Protein AF-A0A0T5NN15-F1 (afdb_monomer_lite)

Structure (mmCIF, N/CA/C/O backbone):
data_AF-A0A0T5NN15-F1
#
_entry.id   AF-A0A0T5NN15-F1
#
loop_
_atom_site.group_PDB
_atom_site.id
_atom_site.type_symbol
_atom_site.label_atom_id
_atom_site.label_alt_id
_atom_site.label_comp_id
_atom_site.label_asym_id
_atom_site.label_entity_id
_atom_site.label_seq_id
_atom_site.pdbx_PDB_ins_code
_atom_site.Cartn_x
_atom_site.Cartn_y
_atom_site.Cartn_z
_atom_site.occupancy
_atom_site.B_iso_or_equiv
_atom_site.auth_seq_id
_atom_site.auth_comp_id
_atom_site.auth_asym_id
_atom_site.auth_atom_id
_atom_site.pdbx_PDB_model_num
ATOM 1 N N . GLN A 1 1 ? 19.867 -5.882 -7.058 1.00 59.53 1 GLN A N 1
ATOM 2 C CA . GLN A 1 1 ? 19.368 -6.448 -8.331 1.00 59.53 1 GLN A CA 1
ATOM 3 C C . GLN A 1 1 ? 19.672 -5.529 -9.510 1.00 59.53 1 GLN A C 1
ATOM 5 O O . GLN A 1 1 ? 20.314 -6.010 -10.427 1.00 59.53 1 GLN A O 1
ATOM 10 N N . VAL A 1 2 ? 19.344 -4.227 -9.465 1.00 67.62 2 VAL A N 1
ATOM 11 C CA . VAL A 1 2 ? 19.703 -3.269 -10.540 1.00 67.62 2 VAL A CA 1
ATOM 12 C C . VAL A 1 2 ? 21.217 -3.220 -10.802 1.00 67.62 2 VAL A C 1
ATOM 14 O O . VAL A 1 2 ? 21.625 -3.383 -11.940 1.00 67.62 2 VAL A O 1
ATOM 17 N N . ALA A 1 3 ? 22.062 -3.150 -9.765 1.00 70.94 3 ALA A N 1
ATOM 18 C CA . ALA A 1 3 ? 23.525 -3.160 -9.937 1.00 70.94 3 ALA A CA 1
ATOM 19 C C . ALA A 1 3 ? 24.061 -4.387 -10.709 1.00 70.94 3 ALA A C 1
ATOM 21 O O . ALA A 1 3 ? 24.913 -4.236 -11.567 1.00 70.94 3 ALA A O 1
ATOM 22 N N . ALA A 1 4 ? 23.504 -5.583 -10.485 1.00 77.62 4 ALA A N 1
ATOM 23 C CA . ALA A 1 4 ? 23.902 -6.787 -11.224 1.00 77.62 4 ALA A CA 1
ATOM 24 C C . ALA A 1 4 ? 23.388 -6.796 -12.678 1.00 77.62 4 ALA A C 1
ATOM 26 O O . ALA A 1 4 ? 23.944 -7.481 -13.529 1.00 77.62 4 ALA A O 1
ATOM 27 N N . ALA A 1 5 ? 22.319 -6.045 -12.970 1.00 81.50 5 ALA A N 1
ATOM 28 C CA . ALA A 1 5 ? 21.825 -5.864 -14.331 1.00 81.50 5 ALA A CA 1
ATOM 29 C C . ALA A 1 5 ? 22.724 -4.923 -15.145 1.00 81.50 5 ALA A C 1
ATOM 31 O O . ALA A 1 5 ? 22.755 -5.052 -16.361 1.00 81.50 5 ALA A O 1
ATOM 32 N N . HIS A 1 6 ? 23.468 -4.022 -14.491 1.00 86.56 6 HIS A N 1
ATOM 33 C CA . HIS A 1 6 ? 24.461 -3.176 -15.152 1.00 86.56 6 HIS A CA 1
ATOM 34 C C . HIS A 1 6 ? 25.596 -4.007 -15.763 1.00 86.56 6 HIS A C 1
ATOM 36 O O . HIS A 1 6 ? 26.000 -3.768 -16.896 1.00 86.56 6 HIS A O 1
ATOM 42 N N . ASP A 1 7 ? 26.064 -5.023 -15.034 1.00 87.06 7 ASP A N 1
ATOM 43 C CA . ASP A 1 7 ? 27.229 -5.837 -15.407 1.00 87.06 7 ASP A CA 1
ATOM 44 C C . ASP A 1 7 ? 27.015 -6.687 -16.671 1.00 87.06 7 ASP A C 1
ATOM 46 O O . ASP A 1 7 ? 27.976 -7.165 -17.270 1.00 87.06 7 ASP A O 1
ATOM 50 N N . VAL A 1 8 ? 25.759 -6.883 -17.084 1.00 90.06 8 VAL A N 1
ATOM 51 C CA . VAL A 1 8 ? 25.386 -7.646 -18.287 1.00 90.06 8 VAL A CA 1
ATOM 52 C C . VAL A 1 8 ? 25.001 -6.755 -19.472 1.00 90.06 8 VAL A C 1
ATOM 54 O O . VAL A 1 8 ? 24.605 -7.277 -20.516 1.00 90.06 8 VAL A O 1
ATOM 57 N N . LEU A 1 9 ? 25.074 -5.427 -19.322 1.00 92.44 9 LEU A N 1
ATOM 58 C CA . LEU A 1 9 ? 24.814 -4.487 -20.412 1.00 92.44 9 LEU A CA 1
ATOM 59 C C . LEU A 1 9 ? 25.989 -4.467 -21.388 1.00 92.44 9 LEU A C 1
ATOM 61 O O . LEU A 1 9 ? 27.152 -4.437 -20.983 1.00 92.44 9 LEU A O 1
ATOM 65 N N . ASP A 1 10 ? 25.685 -4.394 -22.683 1.00 92.75 10 ASP A N 1
ATOM 66 C CA . ASP A 1 10 ? 26.696 -4.052 -23.676 1.00 92.75 10 ASP A CA 1
ATOM 67 C C . ASP A 1 10 ? 27.051 -2.562 -23.564 1.00 92.75 10 ASP A C 1
ATOM 69 O O . ASP A 1 10 ? 26.362 -1.676 -24.080 1.00 92.75 10 ASP A O 1
ATOM 73 N N . LEU A 1 11 ? 28.143 -2.296 -22.847 1.00 93.31 11 LEU A N 1
ATOM 74 C CA . LEU A 1 11 ? 28.740 -0.972 -22.683 1.00 93.31 11 LEU A CA 1
ATOM 75 C C . LEU A 1 11 ? 30.001 -0.802 -23.541 1.00 93.31 11 LEU A C 1
ATOM 77 O O . LEU A 1 11 ? 30.737 0.161 -23.354 1.00 93.31 11 LEU A O 1
ATOM 81 N N . SER A 1 12 ? 30.253 -1.693 -24.511 1.00 90.38 12 SER A N 1
ATOM 82 C CA . SER A 1 12 ? 31.445 -1.633 -25.378 1.00 90.38 12 SER A CA 1
ATOM 83 C C . SER A 1 12 ? 31.524 -0.363 -26.239 1.00 90.38 12 SER A C 1
ATOM 85 O O . SER A 1 12 ? 32.580 -0.029 -26.781 1.00 90.38 12 SER A O 1
ATOM 87 N N . TRP A 1 13 ? 30.407 0.358 -26.360 1.00 92.31 13 TRP A N 1
ATOM 88 C CA . TRP A 1 13 ? 30.304 1.650 -27.032 1.00 92.31 13 TRP A CA 1
ATOM 89 C C . TRP A 1 13 ? 30.813 2.831 -26.181 1.00 92.31 13 TRP A C 1
ATOM 91 O O . TRP A 1 13 ? 31.181 3.855 -26.759 1.00 92.31 13 TRP A O 1
ATOM 101 N N . LEU A 1 14 ? 30.876 2.694 -24.848 1.00 89.81 14 LEU A N 1
ATOM 102 C CA . LEU A 1 14 ? 31.421 3.677 -23.896 1.00 89.81 14 LEU A CA 1
ATOM 103 C C . LEU A 1 14 ? 32.935 3.487 -23.729 1.00 89.81 14 LEU A C 1
ATOM 105 O O . LEU A 1 14 ? 33.435 3.136 -22.663 1.00 89.81 14 LEU A O 1
ATOM 109 N N . ASP A 1 15 ? 33.671 3.675 -24.817 1.00 88.00 15 ASP A N 1
ATOM 110 C CA . ASP A 1 15 ? 35.131 3.625 -24.813 1.00 88.00 15 ASP A CA 1
ATOM 111 C C . ASP A 1 15 ? 35.695 5.050 -24.750 1.00 88.00 15 ASP A C 1
ATOM 113 O O . ASP A 1 15 ? 35.741 5.752 -25.765 1.00 88.00 15 ASP A O 1
ATOM 117 N N . ASP A 1 16 ? 36.133 5.474 -23.560 1.00 85.75 16 ASP A N 1
ATOM 118 C CA . ASP A 1 16 ? 36.676 6.818 -23.293 1.00 85.75 16 ASP A CA 1
ATOM 119 C C . ASP A 1 16 ? 37.936 7.149 -24.111 1.00 85.75 16 ASP A C 1
ATOM 121 O O . ASP A 1 16 ? 38.346 8.308 -24.190 1.00 85.75 16 ASP A O 1
ATOM 125 N N . THR A 1 17 ? 38.550 6.153 -24.756 1.00 90.62 17 THR A N 1
ATOM 126 C CA . THR A 1 17 ? 39.680 6.371 -25.667 1.00 90.62 17 THR A CA 1
ATOM 127 C C . THR A 1 17 ? 39.247 6.825 -27.066 1.00 90.62 17 THR A C 1
ATOM 129 O O . THR A 1 17 ? 40.083 7.287 -27.847 1.00 90.62 17 THR A O 1
ATOM 132 N N . ARG A 1 18 ? 37.949 6.734 -27.394 1.00 89.94 18 ARG A N 1
ATOM 133 C CA . ARG A 1 18 ? 37.384 7.132 -28.692 1.00 89.94 18 ARG A CA 1
ATOM 134 C C . ARG A 1 18 ? 36.790 8.540 -28.657 1.00 89.94 18 ARG A C 1
ATOM 136 O O . ARG A 1 18 ? 36.229 8.949 -27.641 1.00 89.94 18 ARG A O 1
ATOM 143 N N . PRO A 1 19 ? 36.813 9.269 -29.787 1.00 93.38 19 PRO A N 1
ATOM 144 C CA . PRO A 1 19 ? 36.055 10.505 -29.931 1.00 93.38 19 PRO A CA 1
ATOM 145 C C . PRO A 1 19 ? 34.551 10.296 -29.666 1.00 93.38 19 PRO A C 1
ATOM 147 O O . PRO A 1 19 ? 33.997 9.272 -30.077 1.00 93.38 19 PRO A O 1
ATOM 150 N N . PRO A 1 20 ? 33.837 11.286 -29.092 1.00 92.69 20 PRO A N 1
ATOM 151 C CA . PRO A 1 20 ? 32.401 11.168 -28.806 1.00 92.69 20 PRO A CA 1
ATOM 152 C C . PRO A 1 20 ? 31.530 10.811 -30.023 1.00 92.69 20 PRO A C 1
ATOM 154 O O . PRO A 1 20 ? 30.534 10.101 -29.896 1.00 92.69 20 PRO A O 1
ATOM 157 N N . ALA A 1 21 ? 31.907 11.271 -31.221 1.00 93.62 21 ALA A N 1
ATOM 158 C CA . ALA A 1 21 ? 31.198 10.937 -32.458 1.00 93.62 21 ALA A CA 1
ATOM 159 C C . ALA A 1 21 ? 31.269 9.434 -32.788 1.00 93.62 21 ALA A C 1
ATOM 161 O O . ALA A 1 21 ? 30.279 8.849 -33.233 1.00 93.62 21 ALA A O 1
ATOM 162 N N . ASP A 1 22 ? 32.410 8.803 -32.510 1.00 93.94 22 ASP A N 1
ATOM 163 C CA . ASP A 1 22 ? 32.638 7.382 -32.772 1.00 93.94 22 ASP A CA 1
ATOM 164 C C . ASP A 1 22 ? 31.964 6.507 -31.708 1.00 93.94 22 ASP A C 1
ATOM 166 O O . ASP A 1 22 ? 31.402 5.462 -32.039 1.00 93.94 22 ASP A O 1
ATOM 170 N N . GLN A 1 23 ? 31.924 6.963 -30.449 1.00 93.44 23 GLN A N 1
ATOM 171 C CA . GLN A 1 23 ? 31.110 6.336 -29.399 1.00 93.44 23 GLN A CA 1
ATOM 172 C C . GLN A 1 23 ? 29.620 6.348 -29.774 1.00 93.44 23 GLN A C 1
ATOM 174 O O . GLN A 1 23 ? 28.932 5.332 -29.665 1.00 93.44 23 GLN A O 1
ATOM 179 N N . PHE A 1 24 ? 29.117 7.473 -30.295 1.00 92.19 24 PHE A N 1
ATOM 180 C CA . PHE A 1 24 ? 27.730 7.573 -30.750 1.00 92.19 24 PHE A CA 1
ATOM 181 C C . PHE A 1 24 ? 27.438 6.662 -31.951 1.00 92.19 24 PHE A C 1
ATOM 183 O O . PHE A 1 24 ? 26.386 6.019 -32.003 1.00 92.19 24 PHE A O 1
ATOM 190 N N . ALA A 1 25 ? 28.361 6.566 -32.912 1.00 94.50 25 ALA A N 1
ATOM 191 C CA . ALA A 1 25 ? 28.234 5.638 -34.032 1.00 94.50 25 ALA A CA 1
ATOM 192 C C . ALA A 1 25 ? 28.196 4.174 -33.556 1.00 94.50 25 ALA A C 1
ATOM 194 O O . ALA A 1 25 ? 27.350 3.407 -34.022 1.00 94.50 25 ALA A O 1
ATOM 195 N N . ALA A 1 26 ? 29.043 3.810 -32.587 1.00 94.25 26 ALA A N 1
ATOM 196 C CA . ALA A 1 26 ? 29.055 2.487 -31.966 1.00 94.25 26 ALA A CA 1
ATOM 197 C C . ALA A 1 26 ? 27.744 2.188 -31.220 1.00 94.25 26 ALA A C 1
ATOM 199 O O . ALA A 1 26 ? 27.139 1.142 -31.444 1.00 94.25 26 ALA A O 1
ATOM 200 N N . PHE A 1 27 ? 27.227 3.137 -30.432 1.00 94.44 27 PHE A N 1
ATOM 201 C CA . PHE A 1 27 ? 25.912 3.010 -29.797 1.00 94.44 27 PHE A CA 1
ATOM 202 C C . PHE A 1 27 ? 24.796 2.806 -30.833 1.00 94.44 27 PHE A C 1
ATOM 204 O O . PHE A 1 27 ? 23.925 1.948 -30.679 1.00 94.44 27 PHE A O 1
ATOM 211 N N . ARG A 1 28 ? 24.815 3.566 -31.938 1.00 95.19 28 ARG A N 1
ATOM 212 C CA . ARG A 1 28 ? 23.830 3.406 -33.019 1.00 95.19 28 ARG A CA 1
ATOM 213 C C . ARG A 1 28 ? 23.911 2.042 -33.696 1.00 95.19 28 ARG A C 1
ATOM 215 O O . ARG A 1 28 ? 22.869 1.582 -34.164 1.00 95.19 28 ARG A O 1
ATOM 222 N N . ALA A 1 29 ? 25.080 1.414 -33.735 1.00 95.75 29 ALA A N 1
ATOM 223 C CA . ALA A 1 29 ? 25.272 0.093 -34.319 1.00 95.75 29 ALA A CA 1
ATOM 224 C C . ALA A 1 29 ? 24.745 -1.054 -33.438 1.00 95.75 29 ALA A C 1
ATOM 226 O O . ALA A 1 29 ? 24.512 -2.137 -33.967 1.00 95.75 29 ALA A O 1
ATOM 227 N N . LEU A 1 30 ? 24.501 -0.822 -32.140 1.00 96.00 30 LEU A N 1
ATOM 228 C CA . LEU A 1 30 ? 23.923 -1.836 -31.252 1.00 96.00 30 LEU A CA 1
ATOM 229 C C . LEU A 1 30 ? 22.570 -2.341 -31.760 1.00 96.00 30 LEU A C 1
ATOM 231 O O . LEU A 1 30 ? 21.756 -1.580 -32.305 1.00 96.00 30 LEU A O 1
ATOM 235 N N . GLU A 1 31 ? 22.290 -3.614 -31.501 1.00 95.75 31 GLU A N 1
ATOM 236 C CA . GLU A 1 31 ? 20.989 -4.202 -31.792 1.00 95.75 31 GLU A CA 1
ATOM 237 C C . GLU A 1 31 ? 19.871 -3.536 -30.978 1.00 95.75 31 GLU A C 1
ATOM 239 O O . GLU A 1 31 ? 20.080 -2.983 -29.894 1.00 95.75 31 GLU A O 1
ATOM 244 N N . ALA A 1 32 ? 18.643 -3.601 -31.498 1.00 94.44 32 ALA A N 1
ATOM 245 C CA . ALA A 1 32 ? 17.480 -3.023 -30.828 1.00 94.44 32 ALA A CA 1
ATOM 246 C C . ALA A 1 32 ? 17.258 -3.615 -29.422 1.00 94.44 32 ALA A C 1
ATOM 248 O O . ALA A 1 32 ? 16.868 -2.883 -28.514 1.00 94.44 32 ALA A O 1
ATOM 249 N N . GLY A 1 33 ? 17.554 -4.907 -29.231 1.00 93.19 33 GLY A N 1
ATOM 250 C CA . GLY A 1 33 ? 17.464 -5.576 -27.931 1.00 93.19 33 GLY A CA 1
ATOM 251 C C . GLY A 1 33 ? 18.443 -5.014 -26.896 1.00 93.19 33 GLY A C 1
ATOM 252 O O . GLY A 1 33 ? 18.042 -4.750 -25.766 1.00 93.19 33 GLY A O 1
ATOM 253 N N . GLU A 1 34 ? 19.693 -4.750 -27.283 1.00 94.56 34 GLU A N 1
ATOM 254 C CA . GLU A 1 34 ? 20.700 -4.171 -26.380 1.00 94.56 34 GLU A CA 1
ATOM 255 C C . GLU A 1 34 ? 20.353 -2.730 -25.999 1.00 94.56 34 GLU A C 1
ATOM 257 O O . GLU A 1 34 ? 20.391 -2.361 -24.826 1.00 94.56 34 GLU A O 1
ATOM 262 N N . LYS A 1 35 ? 19.876 -1.933 -26.962 1.00 94.88 35 LYS A N 1
ATOM 263 C CA . LYS A 1 35 ? 19.347 -0.590 -26.677 1.00 94.88 35 LYS A CA 1
ATOM 264 C C . LYS A 1 35 ? 18.154 -0.633 -25.721 1.00 94.88 35 LYS A C 1
ATOM 266 O O . LYS A 1 35 ? 18.071 0.196 -24.818 1.00 94.88 35 LYS A O 1
ATOM 271 N N . ALA A 1 36 ? 17.248 -1.599 -25.883 1.00 93.69 36 ALA A N 1
ATOM 272 C CA . ALA A 1 36 ? 16.104 -1.762 -24.990 1.00 93.69 36 ALA A CA 1
ATOM 273 C C . ALA A 1 36 ? 16.536 -2.112 -23.556 1.00 93.69 36 ALA A C 1
ATOM 275 O O . ALA A 1 36 ? 15.977 -1.558 -22.612 1.00 93.69 36 ALA A O 1
ATOM 276 N N . LYS A 1 37 ? 17.561 -2.958 -23.377 1.00 93.00 37 LYS A N 1
ATOM 277 C CA . LYS A 1 37 ? 18.136 -3.250 -22.051 1.00 93.00 37 LYS A CA 1
ATOM 278 C C . LYS A 1 37 ? 18.735 -2.004 -21.398 1.00 93.00 37 LYS A C 1
ATOM 280 O O . LYS A 1 37 ? 18.502 -1.785 -20.212 1.00 93.00 37 LYS A O 1
ATOM 285 N N . LEU A 1 38 ? 19.447 -1.168 -22.162 1.00 92.75 38 LEU A N 1
ATOM 286 C CA . LEU A 1 38 ? 20.002 0.099 -21.665 1.00 92.75 38 LEU A CA 1
ATOM 287 C C . LEU A 1 38 ? 18.895 1.053 -21.190 1.00 92.75 38 LEU A C 1
ATOM 289 O O . LEU A 1 38 ? 18.995 1.613 -20.100 1.00 92.75 38 LEU A O 1
ATOM 293 N N . VAL A 1 39 ? 17.813 1.196 -21.965 1.00 92.44 39 VAL A N 1
ATOM 294 C CA . VAL A 1 39 ? 16.647 2.010 -21.572 1.00 92.44 39 VAL A CA 1
ATOM 295 C C . VAL A 1 39 ? 15.973 1.430 -20.330 1.00 92.44 39 VAL A C 1
ATOM 297 O O . VAL A 1 39 ? 15.722 2.166 -19.382 1.00 92.44 39 VAL A O 1
ATOM 300 N N . ALA A 1 40 ? 15.737 0.116 -20.295 1.00 89.75 40 ALA A N 1
ATOM 301 C CA . ALA A 1 40 ? 15.130 -0.549 -19.146 1.00 89.75 40 ALA A CA 1
ATOM 302 C C . ALA A 1 40 ? 15.969 -0.369 -17.872 1.00 89.75 40 ALA A C 1
ATOM 304 O O . ALA A 1 40 ? 15.417 -0.076 -16.814 1.00 89.75 40 ALA A O 1
ATOM 305 N N . TYR A 1 41 ? 17.297 -0.482 -17.969 1.00 89.75 41 TYR A N 1
ATOM 306 C CA . TYR A 1 41 ? 18.205 -0.222 -16.854 1.00 89.75 41 TYR A CA 1
ATOM 307 C C . TYR A 1 41 ? 18.155 1.241 -16.403 1.00 89.75 41 TYR A C 1
ATOM 309 O O . TYR A 1 41 ? 18.083 1.503 -15.203 1.00 89.75 41 TYR A O 1
ATOM 317 N N . ALA A 1 42 ? 18.165 2.194 -17.341 1.00 87.94 42 ALA A N 1
ATOM 318 C CA . ALA A 1 42 ? 18.073 3.615 -17.021 1.00 87.94 42 ALA A CA 1
ATOM 319 C C . ALA A 1 42 ? 16.757 3.935 -16.297 1.00 87.94 42 ALA A C 1
ATOM 321 O O . ALA A 1 42 ? 16.787 4.555 -15.239 1.00 87.94 42 ALA A O 1
ATOM 322 N N . THR A 1 43 ? 15.622 3.435 -16.797 1.00 86.19 43 THR A N 1
ATOM 323 C CA . THR A 1 43 ? 14.309 3.574 -16.147 1.00 86.19 43 THR A CA 1
ATOM 324 C C . THR A 1 43 ? 14.269 2.885 -14.782 1.00 86.19 43 THR A C 1
ATOM 326 O O . THR A 1 43 ? 13.794 3.466 -13.814 1.00 86.19 43 THR A O 1
ATOM 329 N N . ALA A 1 44 ? 14.813 1.673 -14.647 1.00 83.88 44 ALA A N 1
ATOM 330 C CA . ALA A 1 44 ? 14.883 0.996 -13.351 1.00 83.88 44 ALA A CA 1
ATOM 331 C C . ALA A 1 44 ? 15.773 1.759 -12.355 1.00 83.88 44 ALA A C 1
ATOM 333 O O . ALA A 1 44 ? 15.475 1.813 -11.165 1.00 83.88 44 ALA A O 1
ATOM 334 N N . SER A 1 45 ? 16.837 2.406 -12.827 1.00 81.81 45 SER A N 1
ATOM 335 C CA . SER A 1 45 ? 17.730 3.213 -11.989 1.00 81.81 45 SER A CA 1
ATOM 336 C C . SER A 1 45 ? 17.075 4.499 -11.478 1.00 81.81 45 SER A C 1
ATOM 338 O O . SER A 1 45 ? 17.538 5.049 -10.482 1.00 81.81 45 SER A O 1
ATOM 340 N N . THR A 1 46 ? 15.978 4.960 -12.093 1.00 77.44 46 THR A N 1
ATOM 341 C CA . THR A 1 46 ? 15.164 6.055 -11.537 1.00 77.44 46 THR A CA 1
ATOM 342 C C . THR A 1 46 ? 14.157 5.576 -10.490 1.00 77.44 46 THR A C 1
ATOM 344 O O . THR A 1 46 ? 13.494 6.400 -9.868 1.00 77.44 46 THR A O 1
ATOM 347 N N . THR A 1 47 ? 14.020 4.262 -10.277 1.00 74.75 47 THR A N 1
ATOM 348 C CA . THR A 1 47 ? 13.167 3.695 -9.225 1.00 74.75 47 THR A CA 1
ATOM 349 C C . THR A 1 47 ? 13.990 3.467 -7.956 1.00 74.75 47 THR A C 1
ATOM 351 O O . THR A 1 47 ? 14.721 2.485 -7.834 1.00 74.75 47 THR A O 1
ATOM 354 N N . GLN A 1 48 ? 13.916 4.390 -6.992 1.00 68.94 48 GLN A N 1
ATOM 355 C CA . GLN A 1 48 ? 14.556 4.213 -5.686 1.00 68.94 48 GLN A CA 1
ATOM 356 C C . GLN A 1 48 ? 13.533 3.735 -4.653 1.00 68.94 48 GLN A C 1
ATOM 358 O O . GLN A 1 48 ? 12.492 4.352 -4.436 1.00 68.94 48 GLN A O 1
ATOM 363 N N . SER A 1 49 ? 13.843 2.637 -3.962 1.00 64.75 49 SER A N 1
ATOM 364 C CA . SER A 1 49 ? 13.059 2.199 -2.810 1.00 64.75 49 SER A CA 1
ATOM 365 C C . SER A 1 49 ? 13.363 3.097 -1.608 1.00 64.75 49 SER A C 1
ATOM 367 O O . SER A 1 49 ? 14.416 2.964 -0.983 1.00 64.75 49 SER A O 1
ATOM 369 N N . CYS A 1 50 ? 12.446 3.992 -1.258 1.00 64.81 50 CYS A N 1
ATOM 370 C CA . CYS A 1 50 ? 12.475 4.741 0.001 1.00 64.81 50 CYS A CA 1
ATOM 371 C C . CYS A 1 50 ? 11.176 4.534 0.795 1.00 64.81 50 CYS A C 1
ATOM 373 O O . CYS A 1 50 ? 10.122 4.258 0.215 1.00 64.81 50 CYS A O 1
ATOM 375 N N . PHE A 1 51 ? 11.283 4.615 2.126 1.00 61.44 51 PHE A N 1
ATOM 376 C CA . PHE A 1 51 ? 10.161 4.453 3.062 1.00 61.44 51 PHE A CA 1
ATOM 377 C C . PHE A 1 51 ? 9.357 5.743 3.257 1.00 61.44 51 PHE A C 1
ATOM 379 O O . PHE A 1 51 ? 8.151 5.679 3.463 1.00 61.44 51 PHE A O 1
ATOM 386 N N . ALA A 1 52 ? 10.021 6.898 3.197 1.00 66.00 52 ALA A N 1
ATOM 387 C CA . ALA A 1 52 ? 9.387 8.208 3.214 1.00 66.00 52 ALA A CA 1
ATOM 388 C C . ALA A 1 52 ? 9.419 8.753 1.786 1.00 66.00 52 ALA A C 1
ATOM 390 O O . ALA A 1 52 ? 10.481 9.156 1.310 1.00 66.00 52 ALA A O 1
ATOM 391 N N . ARG A 1 53 ? 8.276 8.681 1.100 1.00 68.94 53 ARG A N 1
ATOM 392 C CA . ARG A 1 53 ? 8.104 9.189 -0.263 1.00 68.94 53 ARG A CA 1
ATOM 393 C C . ARG A 1 53 ? 7.324 10.478 -0.243 1.00 68.94 53 ARG A C 1
ATOM 395 O O . ARG A 1 53 ? 6.336 10.595 0.480 1.00 68.94 53 ARG A O 1
ATOM 402 N N . ASP A 1 54 ? 7.766 11.414 -1.063 1.00 74.81 54 ASP A N 1
ATOM 403 C CA . ASP A 1 54 ? 7.004 12.612 -1.361 1.00 74.81 54 ASP A CA 1
ATOM 404 C C . ASP A 1 54 ? 6.211 12.354 -2.640 1.00 74.81 54 ASP A C 1
ATOM 406 O O . ASP A 1 54 ? 6.770 12.014 -3.684 1.00 74.81 54 ASP A O 1
ATOM 410 N N . ARG A 1 55 ? 4.889 12.516 -2.573 1.00 71.94 55 ARG A N 1
ATOM 411 C CA . ARG A 1 55 ? 4.007 12.137 -3.681 1.00 71.94 55 ARG A CA 1
ATOM 412 C C . ARG A 1 55 ? 4.251 12.946 -4.960 1.00 71.94 55 ARG A C 1
ATOM 414 O O . ARG A 1 55 ? 3.947 12.456 -6.047 1.00 71.94 55 ARG A O 1
ATOM 421 N N . GLN A 1 56 ? 4.794 14.159 -4.845 1.00 74.31 56 GLN A N 1
ATOM 422 C CA . GLN A 1 56 ? 5.142 15.008 -5.985 1.00 74.31 56 GLN A CA 1
ATOM 423 C C . GLN A 1 56 ? 6.515 14.642 -6.552 1.00 74.31 56 GLN A C 1
ATOM 425 O O . GLN A 1 56 ? 6.669 14.534 -7.770 1.00 74.31 56 GLN A O 1
ATOM 430 N N . ARG A 1 57 ? 7.510 14.420 -5.686 1.00 73.69 57 ARG A N 1
ATOM 431 C CA . ARG A 1 57 ? 8.882 14.094 -6.109 1.00 73.69 57 ARG A CA 1
ATOM 432 C C . ARG A 1 57 ? 9.019 12.659 -6.621 1.00 73.69 57 ARG A C 1
ATOM 434 O O . ARG A 1 57 ? 9.764 12.438 -7.569 1.00 73.69 57 ARG A O 1
ATOM 441 N N . ASP A 1 58 ? 8.253 11.720 -6.068 1.00 76.44 58 ASP A N 1
ATOM 442 C CA . ASP A 1 58 ? 8.309 10.283 -6.371 1.00 76.44 58 ASP A CA 1
ATOM 443 C C . ASP A 1 58 ? 7.115 9.809 -7.229 1.00 76.44 58 ASP A C 1
ATOM 445 O O . ASP A 1 58 ? 6.676 8.658 -7.154 1.00 76.44 58 ASP A O 1
ATOM 449 N N . SER A 1 59 ? 6.566 10.701 -8.062 1.00 79.38 59 SER A N 1
ATOM 450 C CA . SER A 1 59 ? 5.339 10.466 -8.844 1.00 79.38 59 SER A CA 1
ATOM 451 C C . SER A 1 59 ? 5.384 9.217 -9.738 1.00 79.38 59 SER A C 1
ATOM 453 O O . SER A 1 59 ? 4.386 8.500 -9.833 1.00 79.38 59 SER A O 1
ATOM 455 N N . LEU A 1 60 ? 6.540 8.903 -10.336 1.00 80.50 60 LEU A N 1
ATOM 456 C CA . LEU A 1 60 ? 6.740 7.685 -11.133 1.00 80.50 60 LEU A CA 1
ATOM 457 C C . LEU A 1 60 ? 6.519 6.418 -10.300 1.00 80.50 60 LEU A C 1
ATOM 459 O O . LEU A 1 60 ? 5.840 5.498 -10.748 1.00 80.50 60 LEU A O 1
ATOM 463 N N . MET A 1 61 ? 7.068 6.375 -9.083 1.00 79.88 61 MET A N 1
ATOM 464 C CA . MET A 1 61 ? 6.927 5.213 -8.208 1.00 79.88 61 MET A CA 1
ATOM 465 C C . MET A 1 61 ? 5.480 5.014 -7.776 1.00 79.88 61 MET A C 1
ATOM 467 O O . MET A 1 61 ? 5.015 3.881 -7.742 1.00 79.88 61 MET A O 1
ATOM 471 N N . HIS A 1 62 ? 4.746 6.094 -7.513 1.00 79.75 62 HIS A N 1
ATOM 472 C CA . HIS A 1 62 ? 3.323 5.988 -7.203 1.00 79.75 62 HIS A CA 1
ATOM 473 C C . HIS A 1 62 ? 2.481 5.533 -8.394 1.00 79.75 62 HIS A C 1
ATOM 475 O O . HIS A 1 62 ? 1.576 4.723 -8.214 1.00 79.75 62 HIS A O 1
ATOM 481 N N . ALA A 1 63 ? 2.774 6.013 -9.605 1.00 82.81 63 ALA A N 1
ATOM 482 C CA . ALA A 1 63 ? 2.099 5.531 -10.809 1.00 82.81 63 ALA A CA 1
ATOM 483 C C . ALA A 1 63 ? 2.359 4.031 -11.028 1.00 82.81 63 ALA A C 1
ATOM 485 O O . ALA A 1 63 ? 1.431 3.273 -11.297 1.00 82.81 63 ALA A O 1
ATOM 486 N N . PHE A 1 64 ? 3.603 3.595 -10.823 1.00 82.94 64 PHE A N 1
ATOM 487 C CA . PHE A 1 64 ? 3.999 2.193 -10.922 1.00 82.94 64 PHE A CA 1
ATOM 488 C C . PHE A 1 64 ? 3.328 1.313 -9.856 1.00 82.94 64 PHE A C 1
ATOM 490 O O . PHE A 1 64 ? 2.852 0.224 -10.162 1.00 82.94 64 PHE A O 1
ATOM 497 N N . GLU A 1 65 ? 3.236 1.790 -8.612 1.00 81.31 65 GLU A N 1
ATOM 498 C CA . GLU A 1 65 ? 2.516 1.107 -7.529 1.00 81.31 65 GLU A CA 1
ATOM 499 C C . GLU A 1 65 ? 1.027 0.946 -7.837 1.00 81.31 65 GLU A C 1
ATOM 501 O O . GLU A 1 65 ? 0.478 -0.125 -7.595 1.00 81.31 65 GLU A O 1
ATOM 506 N N . ILE A 1 66 ? 0.385 1.976 -8.396 1.00 84.25 66 ILE A N 1
ATOM 507 C CA . ILE A 1 66 ? -1.015 1.914 -8.841 1.00 84.25 66 ILE A CA 1
ATOM 508 C C . ILE A 1 66 ? -1.195 0.862 -9.934 1.00 84.25 66 ILE A C 1
ATOM 510 O O . ILE A 1 66 ? -2.159 0.101 -9.898 1.00 84.25 66 ILE A O 1
ATOM 514 N N . GLU A 1 67 ? -0.286 0.825 -10.907 1.00 86.25 67 GLU A N 1
ATOM 515 C CA . GLU A 1 67 ? -0.376 -0.092 -12.042 1.00 86.25 67 GLU A CA 1
ATOM 516 C C . GLU A 1 67 ? -0.151 -1.551 -11.625 1.00 86.25 67 GLU A C 1
ATOM 518 O O . GLU A 1 67 ? -0.891 -2.440 -12.044 1.00 86.25 67 GLU A O 1
ATOM 523 N N . ILE A 1 68 ? 0.842 -1.804 -10.770 1.00 85.62 68 ILE A N 1
ATOM 524 C CA . ILE A 1 68 ? 1.206 -3.164 -10.346 1.00 85.62 68 ILE A CA 1
ATOM 525 C C . ILE A 1 68 ? 0.309 -3.682 -9.233 1.00 85.62 68 ILE A C 1
ATOM 527 O O . ILE A 1 68 ? 0.006 -4.874 -9.188 1.00 85.62 68 ILE A O 1
ATOM 531 N N . MET A 1 69 ? -0.084 -2.808 -8.313 1.00 84.69 69 MET A N 1
ATOM 532 C CA . MET A 1 69 ? -0.841 -3.161 -7.122 1.00 84.69 69 MET A CA 1
ATOM 533 C C . MET A 1 69 ? -2.050 -2.229 -6.982 1.00 84.69 69 MET A C 1
ATOM 535 O O . MET A 1 69 ? -2.118 -1.424 -6.050 1.00 84.69 69 MET A O 1
ATOM 539 N N . PRO A 1 70 ? -3.034 -2.337 -7.893 1.00 83.62 70 PRO A N 1
ATOM 540 C CA . PRO A 1 70 ? -4.215 -1.476 -7.877 1.00 83.62 70 PRO A CA 1
ATOM 541 C C . PRO A 1 70 ? -5.061 -1.672 -6.615 1.00 83.62 70 PRO A C 1
ATOM 543 O O . PRO A 1 70 ? -5.727 -0.738 -6.175 1.00 83.62 70 PRO A O 1
ATOM 546 N N . ASP A 1 71 ? -4.999 -2.865 -6.013 1.00 86.50 71 ASP A N 1
ATOM 547 C CA . ASP A 1 71 ? -5.638 -3.181 -4.741 1.00 86.50 71 ASP A CA 1
ATOM 548 C C . ASP A 1 71 ? -4.641 -3.816 -3.758 1.00 86.50 71 ASP A C 1
ATOM 550 O O . ASP A 1 71 ? -4.372 -5.018 -3.775 1.00 86.50 71 ASP A O 1
ATOM 554 N N . ILE A 1 72 ? -4.109 -2.992 -2.854 1.00 87.56 72 ILE A N 1
ATOM 555 C CA . ILE A 1 72 ? -3.265 -3.429 -1.733 1.00 87.56 72 ILE A CA 1
ATOM 556 C C . ILE A 1 72 ? -3.972 -4.471 -0.844 1.00 87.56 72 ILE A C 1
ATOM 558 O O . ILE A 1 72 ? -3.304 -5.336 -0.270 1.00 87.56 72 ILE A O 1
ATOM 562 N N . ARG A 1 73 ? -5.311 -4.442 -0.730 1.00 90.25 73 ARG A N 1
ATOM 563 C CA . ARG A 1 73 ? -6.065 -5.360 0.141 1.00 90.25 73 ARG A CA 1
ATOM 564 C C . ARG A 1 73 ? -6.111 -6.783 -0.391 1.00 90.25 73 ARG A C 1
ATOM 566 O O . ARG A 1 73 ? -6.244 -7.701 0.415 1.00 90.25 73 ARG A O 1
ATOM 573 N N . ALA A 1 74 ? -5.885 -6.987 -1.688 1.00 89.62 74 ALA A N 1
ATOM 574 C CA . ALA A 1 74 ? -5.699 -8.318 -2.260 1.00 89.62 74 ALA A CA 1
ATOM 575 C C . ALA A 1 74 ? -4.417 -9.016 -1.758 1.00 89.62 74 ALA A C 1
ATOM 577 O O . ALA A 1 74 ? -4.325 -10.243 -1.796 1.00 89.62 74 ALA A O 1
ATOM 578 N N . HIS A 1 75 ? -3.430 -8.252 -1.275 1.00 88.50 75 HIS A N 1
ATOM 579 C CA . HIS A 1 75 ? -2.108 -8.763 -0.893 1.00 88.50 75 HIS A CA 1
ATOM 580 C C . HIS A 1 75 ? -1.765 -8.565 0.585 1.00 88.50 75 HIS A C 1
ATOM 582 O O . HIS A 1 75 ? -0.814 -9.168 1.085 1.00 88.50 75 HIS A O 1
ATOM 588 N N . TRP A 1 76 ? -2.517 -7.726 1.296 1.00 92.00 76 TRP A N 1
ATOM 589 C CA . TRP A 1 76 ? -2.234 -7.377 2.680 1.00 92.00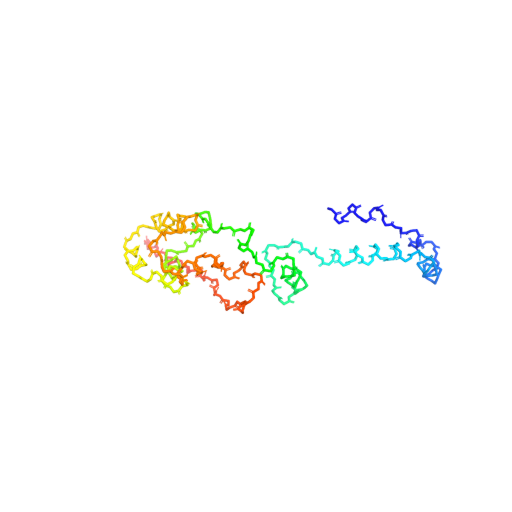 76 TRP A CA 1
ATOM 590 C C . TRP A 1 76 ? -3.507 -7.169 3.500 1.00 92.00 76 TRP A C 1
ATOM 592 O O . TRP A 1 76 ? -4.447 -6.512 3.050 1.00 92.00 76 TRP A O 1
ATOM 602 N N . THR A 1 77 ? -3.485 -7.658 4.745 1.00 94.00 77 THR A N 1
ATOM 603 C CA . THR A 1 77 ? -4.568 -7.494 5.722 1.00 94.00 77 THR A CA 1
ATOM 604 C C . THR A 1 77 ? -4.095 -6.768 6.984 1.00 94.00 77 THR A C 1
ATOM 606 O O . THR A 1 77 ? -3.090 -7.181 7.574 1.00 94.00 77 THR A O 1
ATOM 609 N N . PRO A 1 78 ? -4.808 -5.704 7.423 1.00 95.25 78 PRO A N 1
ATOM 610 C CA . PRO A 1 78 ? -4.567 -5.056 8.707 1.00 95.25 78 PRO A CA 1
ATOM 611 C C . PRO A 1 78 ? -4.609 -6.049 9.869 1.00 95.25 78 PRO A C 1
ATOM 613 O O . PRO A 1 78 ? -5.460 -6.931 9.913 1.00 95.25 78 PRO A O 1
ATOM 616 N N . ASN A 1 79 ? -3.710 -5.885 10.835 1.00 96.06 79 ASN A N 1
ATOM 617 C CA . ASN A 1 79 ? -3.614 -6.765 11.998 1.00 96.06 79 ASN A CA 1
ATOM 618 C C . ASN A 1 79 ? -3.170 -5.993 13.247 1.00 96.06 79 ASN A C 1
ATOM 620 O O . ASN A 1 79 ? -2.879 -4.791 13.200 1.00 96.06 79 ASN A O 1
ATOM 624 N N . ALA A 1 80 ? -3.063 -6.693 14.373 1.00 97.25 80 ALA A N 1
ATOM 625 C CA . ALA A 1 80 ? -2.652 -6.116 15.646 1.00 97.25 80 ALA A CA 1
ATOM 626 C C . ALA A 1 80 ? -1.321 -5.343 15.573 1.00 97.25 80 ALA A C 1
ATOM 628 O O . ALA A 1 80 ? -1.165 -4.337 16.268 1.00 97.25 80 ALA A O 1
ATOM 629 N N . ALA A 1 81 ? -0.356 -5.759 14.743 1.00 96.81 81 ALA A N 1
ATOM 630 C CA . ALA A 1 81 ? 0.931 -5.069 14.620 1.00 96.81 81 ALA A CA 1
ATOM 631 C C . ALA A 1 81 ? 0.783 -3.664 14.012 1.00 96.81 81 ALA A C 1
ATOM 633 O O . ALA A 1 81 ? 1.498 -2.744 14.418 1.00 96.81 81 ALA A O 1
ATOM 634 N N . LEU A 1 82 ? -0.167 -3.483 13.088 1.00 95.31 82 LEU A N 1
ATOM 635 C CA . LEU A 1 82 ? -0.557 -2.169 12.582 1.00 95.31 82 LEU A CA 1
ATOM 636 C C . LEU A 1 82 ? -1.304 -1.378 13.662 1.00 95.31 82 LEU A C 1
ATOM 638 O O . LEU A 1 82 ? -0.871 -0.291 14.040 1.00 95.31 82 LEU A O 1
ATOM 642 N N . PHE A 1 83 ? -2.400 -1.928 14.191 1.00 96.62 83 PHE A N 1
ATOM 643 C CA . PHE A 1 83 ? -3.298 -1.201 15.094 1.00 96.62 83 PHE A CA 1
ATOM 644 C C . PHE A 1 83 ? -2.625 -0.767 16.403 1.00 96.62 83 PHE A C 1
ATOM 646 O O . PHE A 1 83 ? -2.961 0.278 16.962 1.00 96.62 83 PHE A O 1
ATOM 653 N N . ASN A 1 84 ? -1.616 -1.507 16.874 1.00 97.12 84 ASN A N 1
ATOM 654 C CA . ASN A 1 84 ? -0.822 -1.108 18.035 1.00 97.12 84 ASN A CA 1
ATOM 655 C C . ASN A 1 84 ? -0.095 0.233 17.847 1.00 97.12 84 ASN A C 1
ATOM 657 O O . ASN A 1 84 ? 0.164 0.922 18.839 1.00 97.12 84 ASN A O 1
ATOM 661 N N . ARG A 1 85 ? 0.177 0.649 16.604 1.00 95.31 85 ARG A N 1
ATOM 662 C CA . ARG A 1 85 ? 0.830 1.930 16.287 1.00 95.31 85 ARG A CA 1
ATOM 663 C C . ARG A 1 85 ? -0.115 3.125 16.415 1.00 95.31 85 ARG A C 1
ATOM 665 O O . ARG A 1 85 ? 0.342 4.258 16.503 1.00 95.31 85 ARG A O 1
ATOM 672 N N . PHE A 1 86 ? -1.425 2.897 16.450 1.00 95.38 86 PHE A N 1
ATOM 673 C CA . PHE A 1 86 ? -2.424 3.962 16.404 1.00 95.38 86 PHE A CA 1
ATOM 674 C C . PHE A 1 86 ? -2.818 4.435 17.807 1.00 95.38 86 PHE A C 1
ATOM 676 O O . PHE A 1 86 ? -2.795 3.676 18.784 1.00 95.38 86 PHE A O 1
ATOM 683 N N . 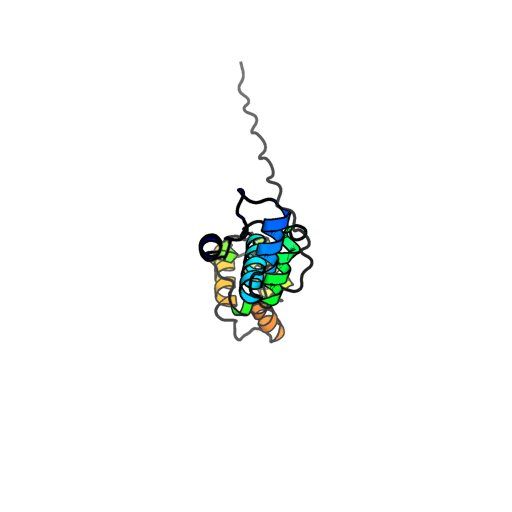LYS A 1 87 ? -3.181 5.714 17.941 1.00 96.56 87 LYS A N 1
ATOM 684 C CA . LYS A 1 87 ? -3.764 6.246 19.185 1.00 96.56 87 LYS A CA 1
ATOM 685 C C . LYS A 1 87 ? -5.176 5.669 19.369 1.00 96.56 87 LYS A C 1
ATOM 687 O O . LYS A 1 87 ? -5.883 5.450 18.389 1.00 96.56 87 LYS A O 1
ATOM 692 N N . LYS A 1 88 ? -5.616 5.470 20.620 1.00 97.50 88 LYS A N 1
ATOM 693 C CA . LYS A 1 88 ? -6.956 4.925 20.938 1.00 97.50 88 LYS A CA 1
ATOM 694 C C . LYS A 1 88 ? -8.081 5.707 20.249 1.00 97.50 88 LYS A C 1
ATOM 696 O O . LYS A 1 88 ? -8.945 5.093 19.639 1.00 97.50 88 LYS A O 1
ATOM 701 N N . ALA A 1 89 ? -8.035 7.039 20.303 1.00 96.88 89 ALA A N 1
ATOM 702 C CA . ALA A 1 89 ? -9.027 7.896 19.650 1.00 96.88 89 ALA A CA 1
ATOM 703 C C . ALA A 1 89 ? -9.126 7.633 18.139 1.00 96.88 89 ALA A C 1
ATOM 705 O O . ALA A 1 89 ? -10.222 7.603 17.591 1.00 96.88 89 ALA A O 1
ATOM 706 N N . TRP A 1 90 ? -7.995 7.369 17.477 1.00 96.50 90 TRP A N 1
ATOM 707 C CA . TRP A 1 90 ? -7.997 7.093 16.046 1.00 96.50 90 TRP A CA 1
ATOM 708 C C . TRP A 1 90 ? -8.545 5.701 15.712 1.00 96.50 90 TRP A C 1
ATOM 710 O O . TRP A 1 90 ? -9.297 5.562 14.757 1.00 96.50 90 TRP A O 1
ATOM 720 N N . LEU A 1 91 ? -8.271 4.687 16.541 1.00 97.31 91 LEU A N 1
ATOM 721 C CA . LEU A 1 91 ? -8.905 3.369 16.396 1.00 97.31 91 LEU A CA 1
ATOM 722 C C . LEU A 1 91 ? -10.435 3.456 16.493 1.00 97.31 91 LEU A C 1
ATOM 724 O O . LEU A 1 91 ? -11.137 2.827 15.710 1.00 97.31 91 LEU A O 1
ATOM 728 N N . LEU A 1 92 ? -10.951 4.263 17.424 1.00 97.94 92 LEU A N 1
ATOM 729 C CA . LEU A 1 92 ? -12.392 4.480 17.566 1.00 97.94 92 LEU A CA 1
ATOM 730 C C . LEU A 1 92 ? -12.982 5.235 16.369 1.00 97.94 92 LEU A C 1
ATOM 732 O O . LEU A 1 92 ? -14.081 4.898 15.939 1.00 97.94 92 LEU A O 1
ATOM 736 N N . LYS A 1 93 ? -12.239 6.197 15.805 1.00 96.81 93 LYS A N 1
ATOM 737 C CA . LYS A 1 93 ? -12.612 6.881 14.560 1.00 96.81 93 LYS A CA 1
ATOM 738 C C . LYS A 1 93 ? -12.746 5.890 13.401 1.00 96.81 93 LYS A C 1
ATOM 740 O O . LYS A 1 93 ? -13.772 5.891 12.739 1.00 96.81 93 LYS A O 1
ATOM 745 N N . ILE A 1 94 ? -11.759 5.008 13.211 1.00 96.19 94 ILE A N 1
ATOM 746 C CA . ILE A 1 94 ? -11.796 3.971 12.164 1.00 96.19 94 ILE A CA 1
ATOM 747 C C . ILE A 1 94 ? -13.048 3.100 12.322 1.00 96.19 94 ILE A C 1
ATOM 749 O O . ILE A 1 94 ? -13.796 2.910 11.369 1.00 96.19 94 ILE A O 1
ATOM 753 N N . LEU A 1 95 ? -13.306 2.596 13.533 1.00 97.19 95 LEU A N 1
ATOM 754 C CA . LEU A 1 95 ? -14.485 1.769 13.792 1.00 97.19 95 LEU A CA 1
ATOM 755 C C . LEU A 1 95 ? -15.784 2.536 13.499 1.00 97.19 95 LEU A C 1
ATOM 757 O O . LEU A 1 95 ? -16.642 2.029 12.786 1.00 97.19 95 LEU A O 1
ATOM 761 N N . GLY A 1 96 ? -15.930 3.752 14.024 1.00 96.88 96 GLY A N 1
ATOM 762 C CA . GLY A 1 96 ? -17.176 4.507 13.929 1.00 96.88 96 GLY A CA 1
ATOM 763 C C . GLY A 1 96 ? -17.454 5.097 12.548 1.00 96.88 96 GLY A C 1
ATOM 764 O O . GLY A 1 96 ? -18.552 4.919 12.023 1.00 96.88 96 GLY A O 1
ATOM 765 N N . GLU A 1 97 ? -16.478 5.801 11.979 1.00 95.62 97 GLU A N 1
ATOM 766 C CA . GLU A 1 97 ? -16.635 6.595 10.756 1.00 95.62 97 GLU A CA 1
ATOM 767 C C . GLU A 1 97 ? -16.316 5.781 9.502 1.00 95.62 97 GLU A C 1
ATOM 769 O O . GLU A 1 97 ? -17.127 5.746 8.580 1.00 95.62 97 GLU A O 1
ATOM 774 N N . ASP A 1 98 ? -15.176 5.086 9.477 1.00 94.94 98 ASP A N 1
ATOM 775 C CA . ASP A 1 98 ? -14.723 4.411 8.255 1.00 94.94 98 ASP A CA 1
ATOM 776 C C . ASP A 1 98 ? -15.436 3.068 8.042 1.00 94.94 98 ASP A C 1
ATOM 778 O O . ASP A 1 98 ? -15.721 2.678 6.910 1.00 94.94 98 ASP A O 1
ATOM 782 N N . LEU A 1 99 ? -15.708 2.337 9.129 1.00 96.12 99 LEU A N 1
ATOM 783 C CA . LEU A 1 99 ? -16.300 0.996 9.077 1.00 96.12 99 LEU A CA 1
ATOM 784 C C . LEU A 1 99 ? -17.801 0.976 9.382 1.00 96.12 99 LEU A C 1
ATOM 786 O O . LEU A 1 99 ? -18.431 -0.069 9.234 1.00 96.12 99 LEU A O 1
ATOM 790 N N . GLY A 1 100 ? -18.383 2.100 9.813 1.00 95.69 100 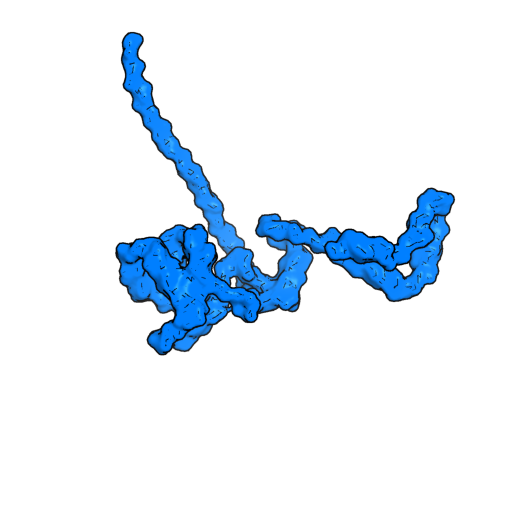GLY A N 1
ATOM 791 C CA . GLY A 1 100 ? -19.804 2.194 10.159 1.00 95.69 100 GLY A CA 1
ATOM 792 C C . GLY A 1 100 ? -20.202 1.408 11.417 1.00 95.69 100 GLY A C 1
ATOM 793 O O . GLY A 1 100 ? -21.359 1.006 11.548 1.00 95.69 100 GLY A O 1
ATOM 794 N N . LEU A 1 101 ? -19.263 1.161 12.334 1.00 96.06 101 LEU A N 1
ATOM 795 C CA . LEU A 1 101 ? -19.445 0.463 13.618 1.00 96.06 101 LEU A CA 1
ATOM 796 C C . LEU A 1 101 ? -19.548 1.466 14.777 1.00 96.06 101 LEU A C 1
ATOM 798 O O . LEU A 1 101 ? -18.815 1.404 15.769 1.00 96.06 101 LEU A O 1
ATOM 802 N N . ALA A 1 102 ? -20.433 2.455 14.630 1.00 95.81 102 ALA A N 1
ATOM 803 C CA . ALA A 1 102 ? -20.568 3.555 15.584 1.00 95.81 102 ALA A CA 1
ATOM 804 C C . ALA A 1 102 ? -20.956 3.077 16.996 1.00 95.81 102 ALA A C 1
ATOM 806 O O . ALA A 1 102 ? -20.438 3.591 17.988 1.00 95.81 102 ALA A O 1
ATOM 807 N N . GLN A 1 103 ? -21.823 2.065 17.104 1.00 94.50 103 GLN A N 1
ATOM 808 C CA . GLN A 1 103 ? -22.277 1.550 18.398 1.00 94.50 103 GLN A CA 1
ATOM 809 C C . GLN A 1 103 ? -21.167 0.775 19.126 1.00 94.50 103 GLN A C 1
ATOM 811 O O . GLN A 1 103 ? -20.978 0.919 20.340 1.00 94.50 103 GLN A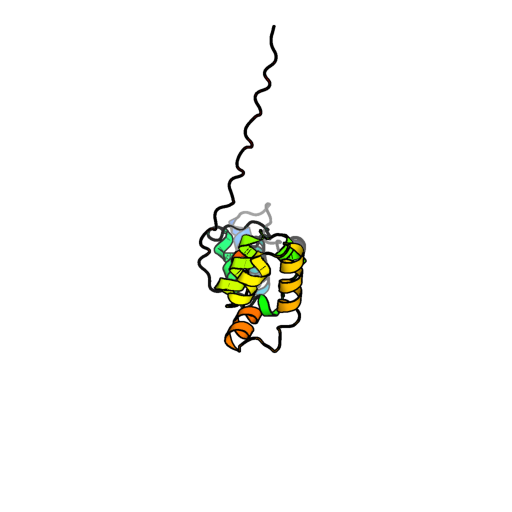 O 1
ATOM 816 N N . GLU A 1 104 ? -20.400 -0.022 18.387 1.00 95.19 104 GLU A N 1
ATOM 817 C CA . GLU A 1 104 ? -19.231 -0.735 18.887 1.00 95.19 104 GLU A CA 1
ATOM 818 C C . GLU A 1 104 ? -18.152 0.254 19.325 1.00 95.19 104 GLU A C 1
ATOM 820 O O . GLU A 1 104 ? -17.590 0.087 20.405 1.00 95.19 104 GLU A O 1
ATOM 825 N N . ALA A 1 105 ? -17.912 1.319 18.552 1.00 96.56 105 ALA A N 1
ATOM 826 C CA . ALA A 1 105 ? -16.970 2.375 18.912 1.00 96.56 105 ALA A CA 1
ATOM 827 C C . ALA A 1 105 ? -17.352 3.062 20.236 1.00 96.56 105 ALA A C 1
ATOM 829 O O . ALA A 1 105 ? -16.495 3.235 21.103 1.00 96.56 105 ALA A O 1
ATOM 830 N N . VAL A 1 106 ? -18.633 3.390 20.446 1.00 96.56 106 VAL A N 1
ATOM 831 C CA . VAL A 1 106 ? -19.122 3.964 21.716 1.00 96.56 106 VAL A CA 1
ATOM 832 C C . VAL A 1 106 ? -18.910 2.999 22.883 1.00 96.56 106 VAL A C 1
ATOM 834 O O . VAL A 1 106 ? -18.425 3.397 23.941 1.00 96.56 106 VAL A O 1
ATOM 837 N N . THR A 1 107 ? -19.219 1.718 22.687 1.00 95.25 107 THR A N 1
ATOM 838 C CA . THR A 1 107 ? -19.050 0.681 23.719 1.00 95.25 107 THR A CA 1
ATOM 839 C C . THR A 1 107 ? -17.573 0.515 24.096 1.00 95.25 107 THR A C 1
ATOM 841 O O . THR A 1 107 ? -17.196 0.582 25.271 1.00 95.25 107 THR A O 1
ATOM 844 N N . LEU A 1 108 ? -16.717 0.383 23.081 1.00 95.81 108 LEU A N 1
ATOM 845 C CA . LEU A 1 108 ? -15.271 0.213 23.208 1.00 95.81 108 LEU A CA 1
ATOM 846 C C . LEU A 1 108 ? -14.546 1.476 23.694 1.00 95.81 108 LEU A C 1
ATOM 848 O O . LEU A 1 108 ? -13.400 1.388 24.140 1.00 95.81 108 LEU A O 1
ATOM 852 N N . ALA A 1 109 ? -15.183 2.650 23.668 1.00 96.12 109 ALA A N 1
ATOM 853 C CA . ALA A 1 109 ? -14.584 3.890 24.160 1.00 96.12 109 ALA A CA 1
ATOM 854 C C . ALA A 1 109 ? -14.190 3.807 25.645 1.00 96.12 109 ALA A C 1
ATOM 856 O O . ALA A 1 109 ? -13.205 4.426 26.057 1.00 96.12 109 ALA A O 1
ATOM 857 N N . SER A 1 110 ? -14.901 3.000 26.435 1.00 95.62 110 SER A N 1
ATOM 858 C CA . SER A 1 110 ? -14.584 2.720 27.842 1.00 95.62 110 SER A CA 1
ATOM 859 C C . SER A 1 110 ? -13.499 1.648 28.039 1.00 95.62 110 SER A C 1
ATOM 861 O O . SER A 1 110 ? -12.856 1.611 29.086 1.00 95.62 110 SER A O 1
ATOM 863 N N . SER A 1 111 ? -13.236 0.820 27.024 1.00 96.94 111 SER A N 1
ATOM 864 C CA . SER A 1 111 ? -12.281 -0.292 27.073 1.00 96.94 111 SER A CA 1
ATOM 865 C C . SER A 1 111 ? -10.824 0.170 26.969 1.00 96.94 111 SER A C 1
ATOM 867 O O . SER A 1 111 ? -10.506 1.291 26.554 1.00 96.94 111 SER A O 1
ATOM 869 N N . SER A 1 112 ? -9.890 -0.703 27.328 1.00 97.56 112 SER A N 1
ATOM 870 C CA . SER A 1 112 ? -8.458 -0.458 27.154 1.00 97.56 112 SER A CA 1
ATOM 871 C C . SER A 1 112 ? -8.060 -0.454 25.670 1.00 97.56 112 SER A C 1
ATOM 873 O O . SER A 1 112 ? -8.675 -1.119 24.836 1.00 97.56 112 SER A O 1
ATOM 875 N N . LYS A 1 113 ? -6.965 0.239 25.314 1.00 97.56 113 LYS A N 1
ATOM 876 C CA . LYS A 1 113 ? -6.417 0.195 23.940 1.00 97.56 113 LYS A CA 1
ATOM 877 C C . LYS A 1 113 ? -6.132 -1.244 23.489 1.00 97.56 113 LYS A C 1
ATOM 879 O O . LYS A 1 113 ? -6.353 -1.568 22.329 1.00 97.56 113 LYS A O 1
ATOM 884 N N . LYS A 1 114 ? -5.664 -2.103 24.401 1.00 97.75 114 LYS A N 1
ATOM 885 C CA . LYS A 1 114 ? -5.349 -3.507 24.112 1.00 97.75 114 LYS A CA 1
ATOM 886 C C . LYS A 1 114 ? -6.589 -4.289 23.667 1.00 97.75 114 LYS A C 1
ATOM 888 O O . LYS A 1 114 ? -6.502 -5.057 22.715 1.00 97.75 114 LYS A O 1
ATOM 893 N N . GLU A 1 115 ? -7.729 -4.074 24.320 1.00 97.94 115 GLU A N 1
ATOM 894 C CA . GLU A 1 115 ? -9.001 -4.707 23.947 1.00 97.94 115 GLU A CA 1
ATOM 895 C C . GLU A 1 115 ? -9.504 -4.207 22.592 1.00 97.94 115 GLU A C 1
ATOM 897 O O . GLU A 1 115 ? -9.936 -5.011 21.772 1.00 97.94 115 GLU A O 1
ATOM 902 N N . ILE A 1 116 ? -9.366 -2.907 22.315 1.00 97.94 116 ILE A N 1
ATOM 903 C CA . ILE A 1 116 ? -9.736 -2.320 21.017 1.00 97.94 116 ILE A CA 1
ATOM 904 C C . ILE A 1 116 ? -8.872 -2.901 19.894 1.00 97.94 116 ILE A C 1
ATOM 906 O O . ILE A 1 116 ? -9.390 -3.303 18.858 1.00 97.94 116 ILE A O 1
ATOM 910 N N . VAL A 1 117 ? -7.556 -3.006 20.104 1.00 98.31 117 VAL A N 1
ATOM 911 C CA . VAL A 1 117 ? -6.642 -3.626 19.132 1.00 98.31 117 VAL A CA 1
ATOM 912 C C . VAL A 1 117 ? -7.016 -5.087 18.881 1.00 98.31 117 VAL A C 1
ATOM 914 O O . VAL A 1 117 ? -7.056 -5.504 17.728 1.00 98.31 117 VAL A O 1
ATOM 917 N N . ALA A 1 118 ? -7.322 -5.855 19.931 1.00 98.06 118 ALA A N 1
ATOM 918 C CA . ALA A 1 118 ? -7.745 -7.248 19.792 1.00 98.06 118 ALA A CA 1
ATOM 919 C C . ALA A 1 118 ? -9.095 -7.385 19.065 1.00 98.06 118 ALA A C 1
ATOM 921 O O . ALA A 1 118 ? -9.301 -8.351 18.334 1.00 98.06 118 ALA A O 1
ATOM 922 N N . PHE A 1 119 ? -10.007 -6.426 19.250 1.00 97.69 119 PHE A N 1
ATOM 923 C CA . PHE A 1 119 ? -11.259 -6.360 18.502 1.00 97.69 119 PHE A CA 1
ATOM 924 C C . PHE A 1 119 ? -11.002 -6.118 17.010 1.00 97.69 119 PHE A C 1
ATOM 926 O O . PHE A 1 119 ? -11.499 -6.882 16.186 1.00 97.69 119 PHE A O 1
ATOM 933 N N . CYS A 1 120 ? -10.181 -5.119 16.663 1.00 97.50 120 CYS A N 1
ATOM 934 C CA . CYS A 1 120 ? -9.823 -4.842 15.271 1.00 97.50 120 CYS A CA 1
ATOM 935 C C . CYS A 1 120 ? -9.098 -6.030 14.620 1.00 97.50 120 CYS A C 1
ATOM 937 O O . CYS A 1 120 ? -9.430 -6.410 13.505 1.00 97.50 120 CYS A O 1
ATOM 939 N N . ASP A 1 121 ? -8.144 -6.654 15.313 1.00 97.62 121 ASP A N 1
ATOM 940 C CA . ASP A 1 121 ? -7.408 -7.814 14.793 1.00 97.62 121 ASP A CA 1
ATOM 941 C C . ASP A 1 121 ? -8.351 -8.962 14.401 1.00 97.62 121 ASP A C 1
ATOM 943 O O . ASP A 1 121 ? -8.266 -9.489 13.294 1.00 97.62 121 ASP A O 1
ATOM 947 N N . LYS A 1 122 ? -9.330 -9.275 15.259 1.00 96.94 122 LYS A N 1
ATOM 948 C CA . LYS A 1 122 ? -10.360 -10.279 14.957 1.00 96.94 122 LYS A CA 1
ATOM 949 C C . LYS A 1 122 ? -11.271 -9.854 13.812 1.00 96.94 122 LYS A C 1
ATOM 951 O O . LYS A 1 122 ? -11.512 -10.658 12.924 1.00 96.94 122 LYS A O 1
ATOM 956 N N . LEU A 1 123 ? -11.742 -8.605 13.817 1.00 97.06 123 LEU A N 1
ATOM 957 C CA . LEU A 1 123 ? -12.636 -8.069 12.787 1.00 97.06 123 LEU A CA 1
ATOM 958 C C . LEU A 1 123 ? -12.033 -8.183 11.379 1.00 97.06 123 LEU A C 1
ATOM 960 O O . LEU A 1 123 ? -12.744 -8.516 10.436 1.00 97.06 123 LEU A O 1
ATOM 964 N N . PHE A 1 124 ? -10.736 -7.899 11.239 1.00 96.44 124 PHE A N 1
ATOM 965 C CA . PHE A 1 124 ? -10.043 -7.942 9.950 1.00 96.44 124 PHE A CA 1
ATOM 966 C C . PHE A 1 124 ? -9.542 -9.343 9.568 1.00 96.44 124 PHE A C 1
ATOM 968 O O . PHE A 1 124 ? -9.412 -9.618 8.376 1.00 96.44 124 PHE A O 1
ATOM 975 N N . ALA A 1 125 ? -9.284 -10.227 10.538 1.00 95.25 125 ALA A N 1
ATOM 976 C CA . ALA A 1 125 ? -8.947 -11.627 10.275 1.00 95.25 125 ALA A CA 1
ATOM 977 C C . ALA A 1 125 ? -10.176 -12.456 9.862 1.00 95.25 125 ALA A C 1
ATOM 979 O O . ALA A 1 125 ? -10.103 -13.240 8.918 1.00 95.25 125 ALA A O 1
ATOM 980 N N . GLU A 1 126 ? -11.301 -12.269 10.555 1.00 94.06 126 GLU A N 1
ATOM 981 C CA . GLU A 1 126 ? -12.564 -12.965 10.314 1.00 94.06 126 GLU A CA 1
ATOM 982 C C . GLU A 1 126 ? -13.746 -12.013 10.598 1.00 94.06 126 GLU A C 1
ATOM 984 O O . GLU A 1 126 ? -14.173 -11.866 11.750 1.00 94.06 126 GLU A O 1
ATOM 989 N N . PRO A 1 127 ? -14.287 -11.337 9.565 1.00 90.19 127 PRO A N 1
ATOM 990 C CA . PRO A 1 127 ? -15.392 -10.400 9.738 1.00 90.19 127 PRO A CA 1
ATOM 991 C C . PRO A 1 127 ? -16.623 -11.067 10.359 1.00 90.19 127 PRO A C 1
ATOM 993 O O . PRO A 1 127 ? -17.069 -12.125 9.915 1.00 90.19 127 PRO A O 1
ATOM 996 N N . PHE A 1 128 ? -17.209 -10.427 11.374 1.00 92.56 128 PHE A N 1
ATOM 997 C CA . PHE A 1 128 ? -18.315 -11.018 12.124 1.00 92.56 128 PHE A CA 1
ATOM 998 C C . PHE A 1 128 ? -19.558 -11.236 11.247 1.00 92.56 128 PHE A C 1
ATOM 1000 O O . PHE A 1 128 ? -19.953 -10.375 10.458 1.00 92.56 128 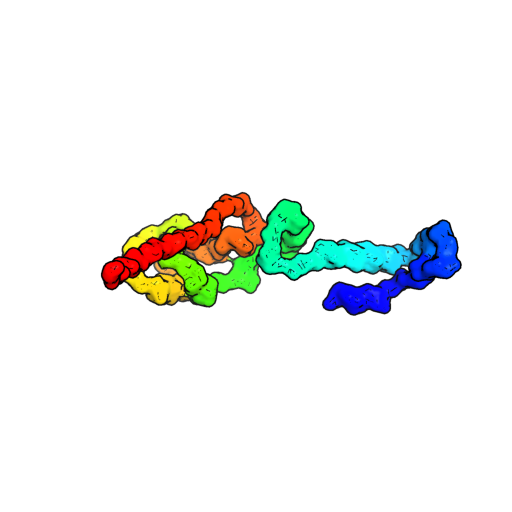PHE A O 1
ATOM 1007 N N . ALA A 1 129 ? -20.245 -12.362 11.448 1.00 91.81 129 ALA A N 1
ATOM 1008 C CA . ALA A 1 129 ? -21.480 -12.683 10.728 1.00 91.81 129 ALA A CA 1
ATOM 1009 C C . ALA A 1 129 ? -22.607 -11.654 10.960 1.00 91.81 129 ALA A C 1
ATOM 1011 O O . ALA A 1 129 ? -23.502 -11.516 10.131 1.00 91.81 129 ALA A O 1
ATOM 1012 N N . THR A 1 130 ? -22.550 -10.916 12.072 1.00 92.81 130 THR A N 1
ATOM 1013 C CA . THR A 1 130 ? -23.523 -9.883 12.456 1.00 92.81 130 THR A CA 1
ATOM 1014 C C . THR A 1 130 ? -23.373 -8.574 11.686 1.00 92.81 130 THR A C 1
ATOM 1016 O O . THR A 1 130 ? -24.248 -7.719 11.793 1.00 92.81 130 THR A O 1
ATOM 1019 N N . LEU A 1 131 ? -22.283 -8.394 10.932 1.00 94.62 131 LEU A N 1
ATOM 1020 C CA . LEU A 1 131 ? -22.080 -7.194 10.127 1.00 94.62 131 LEU A CA 1
ATOM 1021 C C . LEU A 1 131 ? -23.149 -7.082 9.033 1.00 94.62 131 LEU A C 1
ATOM 1023 O O . LEU A 1 131 ? -23.612 -8.077 8.471 1.00 94.62 131 LEU A O 1
ATOM 1027 N N . THR A 1 132 ? -23.513 -5.854 8.688 1.00 96.06 132 THR A N 1
ATOM 1028 C CA . THR A 1 132 ? -24.268 -5.570 7.461 1.00 96.06 132 THR A CA 1
ATOM 1029 C C . THR A 1 132 ? -23.382 -5.774 6.227 1.00 96.06 132 THR A C 1
ATOM 1031 O O . THR A 1 132 ? -22.153 -5.785 6.328 1.00 96.06 132 THR A O 1
ATOM 1034 N N . ASP A 1 133 ? -23.981 -5.894 5.039 1.00 95.81 133 ASP A N 1
ATOM 1035 C CA . ASP A 1 133 ? -23.210 -5.980 3.788 1.00 95.81 133 ASP A CA 1
ATOM 1036 C C . ASP A 1 133 ? -22.328 -4.744 3.567 1.00 95.81 133 ASP A C 1
ATOM 1038 O O . ASP A 1 133 ? -21.183 -4.872 3.137 1.00 95.81 133 ASP A O 1
ATOM 1042 N N . ALA A 1 134 ? -22.824 -3.560 3.940 1.00 95.25 134 ALA A N 1
ATOM 1043 C CA . ALA A 1 134 ? -22.066 -2.315 3.862 1.00 95.25 134 ALA A CA 1
ATOM 1044 C C . ALA A 1 134 ? -20.836 -2.334 4.785 1.00 95.25 134 ALA A C 1
ATOM 1046 O O . ALA A 1 134 ? -19.737 -2.001 4.349 1.00 95.25 134 ALA A O 1
ATOM 1047 N N . GLN A 1 135 ? -20.992 -2.787 6.033 1.00 96.56 135 GLN A N 1
ATOM 1048 C CA . GLN A 1 135 ? -19.875 -2.907 6.977 1.00 96.56 135 GLN A CA 1
ATOM 1049 C C . GLN A 1 135 ? -18.868 -3.976 6.533 1.00 96.56 135 GLN A C 1
ATOM 1051 O O . GLN A 1 135 ? -17.663 -3.760 6.633 1.00 96.56 135 GLN A O 1
ATOM 1056 N N . ARG A 1 136 ? -19.329 -5.115 5.993 1.00 95.75 136 ARG A N 1
ATOM 1057 C CA . ARG A 1 136 ? -18.432 -6.132 5.414 1.00 95.75 136 ARG A CA 1
ATOM 1058 C C . ARG A 1 136 ? -17.618 -5.576 4.253 1.00 95.75 136 ARG A C 1
ATOM 1060 O O . ARG A 1 136 ? -16.412 -5.801 4.208 1.00 95.75 136 ARG A O 1
ATOM 1067 N N . ALA A 1 137 ? -18.259 -4.845 3.342 1.00 94.88 137 ALA A N 1
ATOM 1068 C CA . ALA A 1 137 ? -17.574 -4.198 2.229 1.00 94.88 137 ALA A CA 1
ATOM 1069 C C . ALA A 1 137 ? -16.552 -3.164 2.727 1.00 94.88 137 ALA A C 1
ATOM 1071 O O . ALA A 1 137 ? -15.422 -3.147 2.241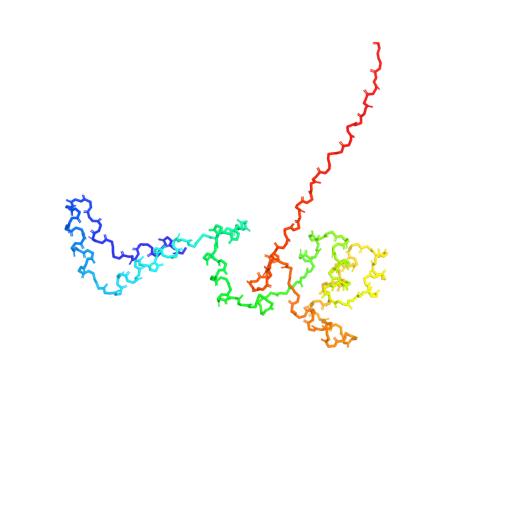 1.00 94.88 137 ALA A O 1
ATOM 1072 N N . ALA A 1 138 ? -16.908 -2.372 3.744 1.00 95.50 138 ALA A N 1
ATOM 1073 C CA . ALA A 1 138 ? -15.994 -1.422 4.368 1.00 95.50 138 ALA A CA 1
ATOM 1074 C C . ALA A 1 138 ? -14.775 -2.128 4.985 1.00 95.50 138 ALA A C 1
ATOM 1076 O O . ALA A 1 138 ? -13.651 -1.760 4.678 1.00 95.50 138 ALA A O 1
ATOM 1077 N N . VAL A 1 139 ? -14.957 -3.197 5.770 1.00 95.88 139 VAL A N 1
ATOM 1078 C CA . VAL A 1 139 ? -13.843 -3.974 6.360 1.00 95.88 139 VAL A CA 1
ATOM 1079 C C . VAL A 1 139 ? -12.956 -4.619 5.284 1.00 95.88 139 VAL A C 1
ATOM 1081 O O . VAL A 1 139 ? -11.725 -4.637 5.404 1.00 95.88 139 VAL A O 1
ATOM 1084 N N . ALA A 1 140 ? -13.558 -5.134 4.209 1.00 93.31 140 ALA A N 1
ATOM 1085 C CA . ALA A 1 140 ? -12.821 -5.732 3.101 1.00 93.31 140 ALA A CA 1
ATOM 1086 C C . ALA A 1 140 ? -11.955 -4.695 2.365 1.00 93.31 140 ALA A C 1
ATOM 1088 O O . ALA A 1 140 ? -10.783 -4.959 2.107 1.00 93.31 140 ALA A O 1
ATOM 1089 N N . ALA A 1 141 ? -12.498 -3.505 2.098 1.00 92.75 141 ALA A N 1
ATOM 1090 C CA . ALA A 1 141 ? -11.820 -2.454 1.341 1.00 92.75 141 ALA A CA 1
ATOM 1091 C C . ALA A 1 141 ? -10.941 -1.525 2.197 1.00 92.75 141 ALA A C 1
ATOM 1093 O O . ALA A 1 141 ? -10.087 -0.823 1.656 1.00 92.75 141 ALA A O 1
ATOM 1094 N N . TRP A 1 142 ? -11.129 -1.491 3.521 1.00 94.75 142 TRP A N 1
ATOM 1095 C CA . TRP A 1 142 ? -10.462 -0.502 4.365 1.00 94.75 142 TRP A CA 1
ATOM 1096 C C . TRP A 1 142 ? -8.948 -0.683 4.355 1.00 94.75 142 TRP A C 1
ATOM 1098 O O . TRP A 1 142 ? -8.417 -1.752 4.664 1.00 94.75 142 TRP A O 1
ATOM 1108 N N . CYS A 1 143 ? -8.259 0.408 4.044 1.00 92.25 143 CYS A N 1
ATOM 1109 C CA . CYS A 1 143 ? -6.816 0.528 4.036 1.00 92.25 143 CYS A CA 1
ATOM 1110 C C . CYS A 1 143 ? -6.455 1.914 4.591 1.00 92.25 143 CYS A C 1
ATOM 1112 O O . CYS A 1 143 ? -7.105 2.892 4.209 1.00 92.25 143 CYS A O 1
ATOM 1114 N N . PRO A 1 144 ? -5.455 2.050 5.481 1.00 89.62 144 PRO A N 1
ATOM 1115 C CA . PRO A 1 144 ? -5.071 3.364 5.984 1.00 89.62 144 PRO A CA 1
ATOM 1116 C C . PRO A 1 144 ? -4.581 4.260 4.829 1.00 89.62 144 PRO A C 1
ATOM 1118 O O . PRO A 1 144 ? -3.879 3.752 3.955 1.00 89.62 144 PRO A O 1
ATOM 1121 N N . PRO A 1 145 ? -4.868 5.580 4.830 1.00 83.38 145 PRO A N 1
ATOM 1122 C CA . PRO A 1 145 ? -4.576 6.473 3.697 1.00 83.38 145 PRO A CA 1
ATOM 1123 C C . PRO A 1 145 ? -3.139 6.388 3.171 1.00 83.38 145 PRO A C 1
ATOM 1125 O O . PRO A 1 145 ? -2.911 6.337 1.970 1.00 83.38 145 PRO A O 1
ATOM 1128 N N . MET A 1 146 ? -2.166 6.267 4.076 1.00 79.38 146 MET A N 1
ATOM 1129 C CA . MET A 1 146 ? -0.740 6.139 3.745 1.00 79.38 146 MET A CA 1
ATOM 1130 C C . MET A 1 146 ? -0.360 4.860 2.973 1.00 79.38 146 MET A C 1
ATOM 1132 O O . MET A 1 146 ? 0.750 4.775 2.463 1.00 79.38 146 MET A O 1
ATOM 1136 N N . MET A 1 147 ? -1.236 3.853 2.924 1.00 84.88 147 MET A N 1
ATOM 1137 C CA . MET A 1 147 ? -1.013 2.578 2.227 1.00 84.88 147 MET A CA 1
ATOM 1138 C C . MET A 1 147 ? -1.895 2.408 0.987 1.00 84.88 147 MET A C 1
ATOM 1140 O O . MET A 1 147 ? -1.766 1.406 0.283 1.00 84.88 147 MET A O 1
ATOM 1144 N N . GLN A 1 148 ? -2.802 3.346 0.722 1.00 82.75 148 GLN A N 1
ATOM 1145 C CA . GLN A 1 148 ? -3.694 3.252 -0.423 1.00 82.75 148 GLN A CA 1
ATOM 1146 C C . GLN A 1 148 ? -2.915 3.519 -1.706 1.00 82.75 148 GLN A C 1
ATOM 1148 O O . GLN A 1 148 ? -2.274 4.558 -1.863 1.00 82.75 148 GLN A O 1
ATOM 1153 N N . THR A 1 149 ? -2.979 2.572 -2.634 1.00 76.50 149 THR A N 1
ATOM 1154 C CA . THR A 1 149 ? -2.353 2.715 -3.945 1.00 76.50 149 THR A CA 1
ATOM 1155 C C . THR A 1 149 ? -3.244 3.547 -4.861 1.00 76.50 149 THR A C 1
ATOM 1157 O O . THR A 1 149 ? -2.767 4.515 -5.444 1.00 76.50 149 THR A O 1
ATOM 1160 N N . ALA A 1 150 ? -4.553 3.286 -4.896 1.00 68.56 150 ALA A N 1
ATOM 1161 C CA . ALA A 1 150 ? -5.524 4.057 -5.671 1.00 68.56 150 ALA A CA 1
ATOM 1162 C C . ALA A 1 150 ? -6.426 4.954 -4.796 1.00 68.56 150 ALA A C 1
ATOM 1164 O O . ALA A 1 150 ? -6.890 4.545 -3.737 1.00 68.56 150 ALA A O 1
ATOM 1165 N N . GLY A 1 151 ? -6.755 6.155 -5.294 1.00 58.62 151 GLY A N 1
ATOM 1166 C CA . GLY A 1 151 ? -8.030 6.804 -4.963 1.00 58.62 151 GLY A CA 1
ATOM 1167 C C . GLY A 1 151 ? -8.119 7.807 -3.806 1.00 58.62 151 GLY A C 1
ATOM 1168 O O . GLY A 1 151 ? -9.231 8.273 -3.577 1.00 58.62 151 GLY A O 1
ATOM 1169 N N . VAL A 1 152 ? -7.046 8.224 -3.119 1.00 46.69 152 VAL A N 1
ATOM 1170 C CA . VAL A 1 152 ? -7.172 9.264 -2.069 1.00 46.69 152 VAL A CA 1
ATOM 1171 C C . VAL A 1 152 ? -6.197 10.429 -2.238 1.00 46.69 152 VAL A C 1
ATOM 1173 O O . VAL A 1 152 ? -4.983 10.267 -2.359 1.00 46.69 152 VAL A O 1
ATOM 1176 N N . VAL A 1 153 ? -6.772 11.637 -2.244 1.00 39.94 153 VAL A N 1
ATOM 1177 C CA . VAL A 1 153 ? -6.093 12.877 -1.860 1.00 39.94 153 VAL A CA 1
ATOM 1178 C C . VAL A 1 153 ? -5.777 12.716 -0.378 1.00 39.94 153 VAL A C 1
ATOM 1180 O O . VAL A 1 153 ? -6.683 12.780 0.449 1.00 39.94 153 VAL A O 1
ATOM 1183 N N . CYS A 1 154 ? -4.527 12.399 -0.045 1.00 38.91 154 CYS A N 1
ATOM 1184 C CA . CYS A 1 154 ? -4.076 12.398 1.340 1.00 38.91 154 CYS A CA 1
ATOM 1185 C C . CYS A 1 154 ? -4.232 13.822 1.877 1.00 38.91 154 CYS A C 1
ATOM 1187 O O . CYS A 1 154 ? -3.394 14.673 1.595 1.00 38.91 154 CYS A O 1
ATOM 1189 N N . ASP A 1 155 ? -5.308 14.087 2.613 1.00 36.06 155 ASP A N 1
ATOM 1190 C CA . ASP A 1 155 ? -5.330 15.228 3.515 1.00 36.06 155 ASP A CA 1
ATOM 1191 C C . ASP A 1 155 ? -4.291 14.910 4.591 1.00 36.06 155 ASP A C 1
ATOM 1193 O O . ASP A 1 155 ? -4.367 13.885 5.281 1.00 36.06 155 ASP A O 1
ATOM 1197 N N . GLU A 1 156 ? -3.227 15.699 4.587 1.00 33.66 156 GLU A N 1
ATOM 1198 C CA . GLU A 1 156 ? -2.056 15.541 5.429 1.00 33.66 156 GLU A CA 1
ATOM 1199 C C . GLU A 1 156 ? -2.503 15.686 6.886 1.00 33.66 156 GLU A C 1
ATOM 1201 O O . GLU A 1 156 ? -2.623 16.786 7.416 1.00 33.66 156 GLU A O 1
ATOM 1206 N N . ALA A 1 157 ? -2.825 14.565 7.535 1.00 40.81 157 ALA A N 1
ATOM 1207 C CA . ALA A 1 157 ? -3.051 14.551 8.968 1.00 40.81 157 ALA A CA 1
ATOM 1208 C C . ALA A 1 157 ? -1.743 14.998 9.627 1.00 40.81 157 ALA A C 1
ATOM 1210 O O . ALA A 1 157 ? -0.769 14.240 9.639 1.00 40.81 157 ALA A O 1
ATOM 1211 N N . GLU A 1 158 ? -1.739 16.243 10.113 1.00 30.92 158 GLU A N 1
ATOM 1212 C CA . GLU A 1 158 ? -0.591 16.899 10.725 1.00 30.92 158 GLU A CA 1
ATOM 1213 C C . GLU A 1 158 ? 0.150 15.931 11.661 1.00 30.92 158 GLU A C 1
ATOM 1215 O O . GLU A 1 158 ? -0.478 15.296 12.525 1.00 30.92 158 GLU A O 1
ATOM 1220 N N . PRO A 1 159 ? 1.483 15.791 11.528 1.00 33.44 159 PRO A N 1
ATOM 1221 C CA . PRO A 1 159 ? 2.252 15.083 12.529 1.00 33.44 159 PRO A CA 1
ATOM 1222 C C . PRO A 1 159 ? 2.053 15.828 13.844 1.00 33.44 159 PRO A C 1
ATOM 1224 O O . PRO A 1 159 ? 2.371 17.009 13.956 1.00 33.44 159 PRO A O 1
ATOM 1227 N N . ALA A 1 160 ? 1.476 15.123 14.819 1.00 38.88 160 ALA A N 1
ATOM 1228 C CA . ALA A 1 160 ? 1.264 15.621 16.165 1.00 38.88 160 ALA A CA 1
ATOM 1229 C C . ALA A 1 160 ? 2.562 16.257 16.672 1.00 38.88 160 ALA A C 1
ATOM 1231 O O . ALA A 1 160 ? 3.528 15.553 16.965 1.00 38.88 160 ALA A O 1
ATOM 1232 N N . SER A 1 161 ? 2.555 17.584 16.742 1.00 34.25 161 SER A N 1
ATOM 1233 C CA . SER A 1 161 ? 3.575 18.380 17.390 1.00 34.25 161 SER A CA 1
ATOM 1234 C C . SER A 1 161 ? 3.706 17.886 18.824 1.00 34.25 161 SER A C 1
ATOM 1236 O O . SER A 1 161 ? 2.756 17.873 19.612 1.00 34.25 161 SER A O 1
ATOM 1238 N N . GLU A 1 162 ? 4.898 17.388 19.120 1.00 36.44 162 GLU A N 1
ATOM 1239 C CA . GLU A 1 162 ? 5.347 17.036 20.453 1.00 36.44 162 GLU A CA 1
ATOM 1240 C C . GLU A 1 162 ? 5.188 18.290 21.320 1.00 36.44 162 GLU A C 1
ATOM 1242 O O . GLU A 1 162 ? 5.837 19.311 21.098 1.00 36.44 162 GLU A O 1
ATOM 1247 N N . SER A 1 163 ? 4.219 18.265 22.234 1.00 32.69 163 SER A N 1
ATOM 1248 C CA . SER A 1 163 ? 4.050 19.343 23.204 1.00 32.69 163 SER A CA 1
ATOM 1249 C C . SER A 1 163 ? 5.237 19.270 24.167 1.00 32.69 163 SER A C 1
ATOM 1251 O O . SER A 1 163 ? 5.415 18.213 24.774 1.00 32.69 163 SER A O 1
ATOM 1253 N N . PRO A 1 164 ? 6.054 20.328 24.316 1.00 35.47 164 PRO A N 1
ATOM 1254 C CA . PRO A 1 164 ? 7.119 20.313 25.302 1.00 35.47 164 PRO A CA 1
ATOM 1255 C C . PRO A 1 164 ? 6.487 20.313 26.696 1.00 35.47 164 PRO A C 1
ATOM 1257 O O . PRO A 1 164 ? 5.604 21.121 26.994 1.00 35.47 164 PRO A O 1
ATOM 1260 N N . GLU A 1 165 ? 6.907 19.356 27.523 1.00 38.12 165 GLU A N 1
ATOM 1261 C CA . GLU A 1 165 ? 6.528 19.268 28.931 1.00 38.12 165 GLU A CA 1
ATOM 1262 C C . GLU A 1 165 ? 6.902 20.573 29.661 1.00 38.12 165 GLU A C 1
ATOM 1264 O O . GLU A 1 165 ? 7.949 21.159 29.370 1.00 38.12 165 GLU A O 1
ATOM 1269 N N . PRO A 1 166 ? 6.067 21.068 30.592 1.00 36.88 166 PRO A N 1
ATOM 1270 C CA . PRO A 1 166 ? 6.393 22.260 31.358 1.00 36.88 166 PRO A CA 1
ATOM 1271 C C . PRO A 1 166 ? 7.525 21.947 32.340 1.00 36.88 166 PRO A C 1
ATOM 1273 O O . PRO A 1 166 ? 7.375 21.120 33.242 1.00 36.88 166 PRO A O 1
ATOM 1276 N N . ASP A 1 167 ? 8.651 22.633 32.146 1.00 36.41 167 ASP A N 1
ATOM 1277 C CA . ASP A 1 167 ? 9.812 22.611 33.030 1.00 36.41 167 ASP A CA 1
ATOM 1278 C C . ASP A 1 167 ? 9.361 22.948 34.460 1.00 36.41 167 ASP A C 1
ATOM 1280 O O . ASP A 1 167 ? 8.795 24.013 34.729 1.00 36.41 167 ASP A O 1
ATOM 1284 N N . SER A 1 168 ? 9.540 21.991 35.370 1.00 38.97 168 SER A N 1
ATOM 1285 C CA . SER A 1 168 ? 9.199 22.162 36.778 1.00 38.97 168 SER A CA 1
ATOM 1286 C C . SER A 1 168 ? 10.194 23.117 37.424 1.00 38.97 168 SER A C 1
ATOM 1288 O O . SER A 1 168 ? 11.386 22.838 37.522 1.00 38.97 168 SER A O 1
ATOM 1290 N N . GLU A 1 169 ? 9.658 24.238 37.891 1.00 39.28 169 GLU A N 1
ATOM 1291 C CA . GLU A 1 169 ? 10.294 25.240 38.735 1.00 39.28 169 GLU A CA 1
ATOM 1292 C C . GLU A 1 169 ? 10.965 24.584 39.957 1.00 39.28 169 GLU A C 1
ATOM 1294 O O . GLU A 1 169 ? 10.315 24.225 40.940 1.00 39.28 169 GLU A O 1
ATOM 1299 N N . VAL A 1 170 ? 12.290 24.417 39.907 1.00 42.59 170 VAL A N 1
ATOM 1300 C CA . VAL A 1 170 ? 13.088 24.078 41.091 1.00 42.59 170 VAL A CA 1
ATOM 1301 C C . VAL A 1 170 ? 13.394 25.372 41.833 1.00 42.59 170 VAL A C 1
ATOM 1303 O O . VAL A 1 170 ? 14.397 26.042 41.595 1.00 42.59 170 VAL A O 1
ATOM 1306 N N . ALA A 1 171 ? 12.507 25.719 42.759 1.00 43.81 171 ALA A N 1
ATOM 1307 C CA . ALA A 1 171 ? 12.816 26.647 43.830 1.00 43.81 171 ALA A CA 1
ATOM 1308 C C . ALA A 1 171 ? 13.761 25.966 44.834 1.00 43.81 171 ALA A C 1
ATOM 1310 O O . ALA A 1 171 ? 13.365 25.021 45.517 1.00 43.81 171 ALA A O 1
ATOM 1311 N N . GLN A 1 172 ? 14.985 26.479 44.994 1.00 37.72 172 GLN A N 1
ATOM 1312 C CA . GLN A 1 172 ? 15.675 26.384 46.279 1.00 37.72 172 GLN A CA 1
ATOM 1313 C C . GLN A 1 172 ? 16.579 27.593 46.539 1.00 37.72 172 GLN A C 1
ATOM 1315 O O . GLN A 1 172 ? 17.327 28.051 45.681 1.00 37.72 172 GLN A O 1
ATOM 1320 N N . ALA A 1 173 ? 16.416 28.111 47.753 1.00 39.44 173 ALA A N 1
ATOM 1321 C CA . ALA A 1 173 ? 16.878 29.380 48.287 1.00 39.44 173 ALA A CA 1
ATOM 1322 C C . ALA A 1 173 ? 18.308 29.351 48.855 1.00 39.44 173 ALA A C 1
ATOM 1324 O O . ALA A 1 173 ? 18.745 28.304 49.335 1.00 39.44 173 ALA A O 1
ATOM 1325 N N . ALA A 1 174 ? 18.950 30.527 48.907 1.00 34.47 174 ALA A N 1
ATOM 1326 C CA . ALA A 1 174 ? 19.747 31.046 50.031 1.00 34.47 174 ALA A CA 1
ATOM 1327 C C . ALA A 1 174 ? 20.124 32.514 49.777 1.00 34.47 174 ALA A C 1
ATOM 1329 O O . ALA A 1 174 ? 20.632 32.801 48.671 1.00 34.47 174 ALA A O 1
#

Organism: NCBI:txid540747

pLDDT: mean 82.63, std 19.59, range [30.92, 98.31]

Radius of gyration: 26.48 Å; chains: 1; bounding box: 64×44×84 Å

Sequence (174 aa):
QVAAAHDVLDLSWLDDTRPPADQFAAFRALEAGEKAKLVAYATASTTQSCFARDRQRDSLMHAFEIEIMPDIRAHWTPNAALFNRFKKAWLLKILGEDLGLAQEAVTLASSSKKEIVAFCDKLFAEPFATLTDAQRAAVAAWCPPMMQTAGVVCDEAEPASESPEPDSEVAQAA

Foldseek 3Di:
DLVVLVVPAPPVLVDPVDDPVSSVVVVVPDDPVSVVSVVVSVVVVLDDDDPDDDCVVNVVVLVVCCVVPVAPLVPDWDALVVLVVDDLVVLLCCCCPQLVNVVVSVVCVPPDSVVSRVVLRCCRVPNDPPDDPSSVVSSSRDDPPVPRSDDDPPPPPDDPDDDDDDDDDDDDDD

Secondary structure (DSSP, 8-state):
-HHHHHTTS--TT--TTS-HHHHHHHHHHS-HHHHHHHHHHHHHHT----SS--TTTTHHHHHHHHHH-S-GGGT----HHHHTTS-HHHHHHIIIIISS-HHHHHHHTTS-HHHHHHHHHHHHHS--TTS-HHHHHHHHH---GGG-SSS-----------PPPPPP------